Protein AF-A0A974P5H8-F1 (afdb_monomer)

Secondary structure (DSSP, 8-state):
--------TTSPPPSS---HHHHHHHHHHH-TTTTTS-EEEEEE-SS-EEEEES--

Structure (mmCIF, N/CA/C/O backbone):
data_AF-A0A974P5H8-F1
#
_entry.id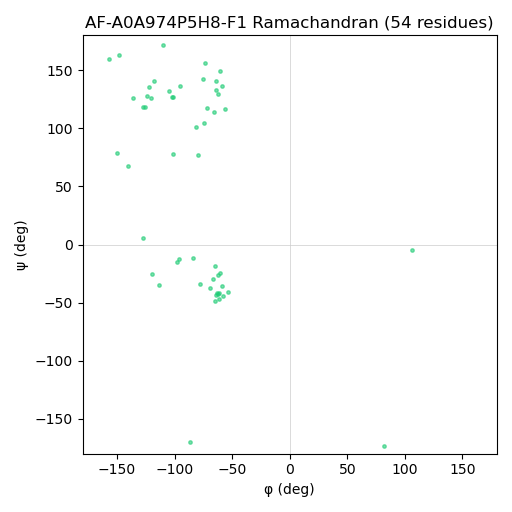   AF-A0A974P5H8-F1
#
loop_
_atom_site.group_PDB
_atom_site.id
_atom_site.type_symbol
_atom_site.label_atom_id
_atom_site.label_alt_id
_atom_site.label_comp_id
_atom_site.label_asym_id
_atom_site.label_entity_id
_atom_site.label_seq_id
_atom_site.pdbx_PDB_ins_code
_atom_site.Cartn_x
_atom_site.Cartn_y
_atom_site.Cartn_z
_atom_site.occupancy
_atom_site.B_iso_or_equiv
_atom_site.auth_seq_id
_atom_site.auth_comp_id
_atom_site.auth_asym_id
_atom_site.auth_atom_id
_atom_site.pdbx_PDB_model_num
ATOM 1 N N . MET A 1 1 ? -4.574 -8.470 -22.596 1.00 45.66 1 MET A N 1
ATOM 2 C CA . MET A 1 1 ? -3.235 -7.977 -22.974 1.00 45.66 1 MET A CA 1
ATOM 3 C C . MET A 1 1 ? -3.248 -6.468 -22.805 1.00 45.66 1 MET A C 1
ATOM 5 O O . MET A 1 1 ? -3.751 -5.784 -23.682 1.00 45.66 1 MET A O 1
ATOM 9 N N . SER A 1 2 ? -2.778 -5.973 -21.662 1.00 45.62 2 SER A N 1
ATOM 10 C CA . SER A 1 2 ? -2.562 -4.542 -21.430 1.00 45.62 2 SER A CA 1
ATOM 11 C C . SER A 1 2 ? -1.127 -4.396 -20.946 1.00 45.62 2 SER A C 1
ATOM 13 O O . SER A 1 2 ? -0.754 -5.024 -19.961 1.00 45.62 2 SER A O 1
ATOM 15 N N . ALA A 1 3 ? -0.308 -3.668 -21.700 1.00 53.12 3 ALA A N 1
ATOM 16 C CA . ALA A 1 3 ? 1.070 -3.370 -21.328 1.00 53.12 3 ALA A CA 1
ATOM 17 C C . ALA A 1 3 ? 1.083 -2.285 -20.236 1.00 53.12 3 ALA A C 1
ATOM 19 O O . ALA A 1 3 ? 0.266 -1.360 -20.316 1.00 53.12 3 ALA A O 1
ATOM 20 N N . PRO A 1 4 ? 1.989 -2.344 -19.245 1.00 53.81 4 PRO A N 1
ATOM 21 C CA . PRO A 1 4 ? 2.089 -1.284 -18.259 1.00 53.81 4 PRO A CA 1
ATOM 22 C C . PRO A 1 4 ? 2.712 -0.044 -18.917 1.00 53.81 4 PRO A C 1
ATOM 24 O O . PRO A 1 4 ? 3.846 -0.060 -19.395 1.00 53.81 4 PRO A O 1
ATOM 27 N N . LEU A 1 5 ? 1.945 1.045 -18.960 1.00 59.69 5 LEU A N 1
ATOM 28 C CA . LEU A 1 5 ? 2.398 2.372 -19.372 1.00 59.69 5 LEU A CA 1
ATOM 29 C C . LEU A 1 5 ? 3.130 3.030 -18.197 1.00 59.69 5 LEU A C 1
ATOM 31 O O . LEU A 1 5 ? 2.559 3.864 -17.503 1.00 59.69 5 LEU A O 1
ATOM 35 N N . ASN A 1 6 ? 4.376 2.643 -17.931 1.00 60.97 6 ASN A N 1
ATOM 36 C CA . ASN A 1 6 ? 5.218 3.415 -17.016 1.00 60.97 6 ASN A CA 1
ATOM 37 C C . ASN A 1 6 ? 6.700 3.291 -17.377 1.00 60.97 6 ASN A C 1
ATOM 39 O O . ASN A 1 6 ? 7.445 2.534 -16.765 1.00 60.97 6 ASN A O 1
ATOM 43 N N . THR A 1 7 ? 7.138 4.035 -18.390 1.00 54.56 7 THR A N 1
ATOM 44 C CA . THR A 1 7 ? 8.564 4.191 -18.704 1.00 54.56 7 THR A CA 1
ATOM 45 C C . THR A 1 7 ? 9.048 5.536 -18.180 1.00 54.56 7 THR A C 1
ATOM 47 O O . THR A 1 7 ? 9.207 6.493 -18.939 1.00 54.56 7 THR A O 1
ATOM 50 N N . ALA A 1 8 ? 9.280 5.621 -16.870 1.00 61.94 8 ALA A N 1
ATOM 51 C CA . ALA A 1 8 ? 10.203 6.618 -16.349 1.00 61.94 8 ALA A CA 1
ATOM 52 C C . ALA A 1 8 ? 11.604 6.249 -16.869 1.00 61.94 8 ALA A C 1
ATOM 54 O O . ALA A 1 8 ? 12.123 5.174 -16.567 1.00 61.94 8 ALA A O 1
ATOM 55 N N . VAL A 1 9 ? 12.185 7.089 -17.728 1.00 60.12 9 VAL A N 1
ATOM 56 C CA . VAL A 1 9 ? 13.490 6.839 -18.362 1.00 60.12 9 VAL A CA 1
ATOM 57 C C . VAL A 1 9 ? 14.551 6.600 -17.278 1.00 60.12 9 VAL A C 1
ATOM 59 O O . VAL A 1 9 ? 14.827 7.493 -16.484 1.00 60.12 9 VAL A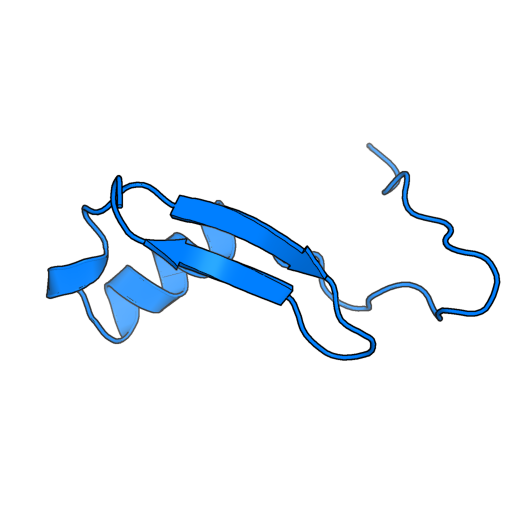 O 1
ATOM 62 N N . GLY A 1 10 ? 15.133 5.394 -17.247 1.00 70.12 10 GLY A N 1
ATOM 63 C CA . GLY A 1 10 ? 16.202 5.005 -16.314 1.00 70.12 10 GLY A CA 1
ATOM 64 C C . GLY A 1 10 ? 15.799 4.055 -15.179 1.00 70.12 10 GLY A C 1
ATOM 65 O O . GLY A 1 10 ? 16.680 3.601 -14.453 1.00 70.12 10 GLY A O 1
ATOM 66 N N . VAL A 1 11 ? 14.514 3.711 -15.035 1.00 67.06 11 VAL A N 1
ATOM 67 C CA . VAL A 1 11 ? 14.055 2.709 -14.057 1.00 67.06 11 VAL A CA 1
ATOM 68 C C . VAL A 1 11 ? 13.783 1.386 -14.785 1.00 67.06 11 VAL A C 1
ATOM 70 O O . VAL A 1 11 ? 13.067 1.400 -15.792 1.00 67.06 11 VAL A O 1
ATOM 73 N N . PRO A 1 12 ? 14.362 0.249 -14.345 1.00 73.69 12 PRO A N 1
ATOM 74 C CA . PRO A 1 12 ? 14.033 -1.046 -14.928 1.00 73.69 12 PRO A CA 1
ATOM 75 C C . PRO A 1 12 ? 12.535 -1.340 -14.751 1.00 73.69 12 PRO A C 1
ATOM 77 O O . PRO A 1 12 ? 11.927 -0.879 -13.784 1.00 73.69 12 PRO A O 1
ATOM 80 N N . PRO A 1 13 ? 11.916 -2.091 -15.675 1.00 71.94 13 PRO A N 1
ATOM 81 C CA . PRO A 1 13 ? 10.520 -2.472 -15.527 1.00 71.94 13 PRO A CA 1
ATOM 82 C C . PRO A 1 13 ? 10.331 -3.262 -14.228 1.00 71.94 13 PRO A C 1
ATOM 84 O O . PRO A 1 13 ? 11.131 -4.143 -13.914 1.00 71.94 13 PRO A O 1
ATOM 87 N N . ALA A 1 14 ? 9.268 -2.952 -13.485 1.00 76.12 14 ALA A N 1
ATOM 88 C CA . ALA A 1 14 ? 8.924 -3.708 -12.290 1.00 76.12 14 ALA A CA 1
ATOM 89 C C . ALA A 1 14 ? 8.613 -5.164 -12.670 1.00 76.12 14 ALA A C 1
ATOM 91 O O . ALA A 1 14 ? 7.809 -5.416 -13.569 1.00 76.12 14 ALA A O 1
ATOM 92 N N . GLU A 1 15 ? 9.236 -6.116 -11.974 1.00 80.38 15 GLU A N 1
ATOM 93 C CA . GLU A 1 15 ? 8.986 -7.549 -12.184 1.00 80.38 15 GLU A CA 1
ATOM 94 C C . GLU A 1 15 ? 7.566 -7.943 -11.765 1.00 80.38 15 GLU A C 1
ATOM 96 O O . GLU A 1 15 ? 6.969 -8.849 -12.345 1.00 80.38 15 GLU A O 1
ATOM 101 N N . ILE A 1 16 ? 7.016 -7.232 -10.777 1.00 81.19 16 ILE A N 1
ATOM 102 C CA . ILE A 1 16 ? 5.670 -7.429 -10.253 1.00 81.19 16 ILE A CA 1
ATOM 103 C C . ILE A 1 16 ? 4.904 -6.115 -10.337 1.00 81.19 16 ILE A C 1
ATOM 105 O O . ILE A 1 16 ? 5.339 -5.085 -9.822 1.00 81.19 16 ILE A O 1
ATOM 109 N N . GLU A 1 17 ? 3.717 -6.166 -10.932 1.00 83.19 17 GLU A N 1
ATOM 110 C CA . GLU A 1 17 ? 2.768 -5.065 -10.850 1.00 83.19 17 GLU A CA 1
ATOM 111 C C . GLU A 1 17 ? 2.138 -5.040 -9.449 1.00 83.19 17 GLU A C 1
ATOM 113 O O . GLU A 1 17 ? 1.276 -5.855 -9.112 1.00 83.19 17 GLU A O 1
ATOM 118 N N . ILE A 1 18 ? 2.565 -4.099 -8.605 1.00 89.38 18 ILE A N 1
ATOM 119 C CA . ILE A 1 18 ? 1.958 -3.908 -7.286 1.00 89.38 18 ILE A CA 1
ATOM 120 C C . ILE A 1 18 ? 0.695 -3.074 -7.468 1.00 89.38 18 ILE A C 1
ATOM 122 O O . ILE A 1 18 ? 0.787 -1.865 -7.617 1.00 89.38 18 ILE A O 1
ATOM 126 N N . GLY A 1 19 ? -0.488 -3.688 -7.469 1.00 92.31 19 GLY A N 1
ATOM 127 C CA . GLY A 1 19 ? -1.784 -3.003 -7.594 1.00 92.31 19 GLY A CA 1
ATOM 128 C C . GLY A 1 19 ? -2.621 -3.020 -6.310 1.00 92.31 19 GLY A C 1
ATOM 129 O O . GLY A 1 19 ? -2.318 -3.747 -5.366 1.00 92.31 19 GLY A O 1
ATOM 130 N N . GLU A 1 20 ? -3.731 -2.273 -6.292 1.00 95.50 20 GLU A N 1
ATOM 131 C CA . GLU A 1 20 ? -4.659 -2.237 -5.146 1.00 95.50 20 GLU A CA 1
ATOM 132 C C . GLU A 1 20 ? -5.134 -3.637 -4.728 1.00 95.50 20 GLU A C 1
ATOM 134 O O . GLU A 1 20 ? -5.198 -3.937 -3.538 1.00 95.50 20 GLU A O 1
ATOM 139 N N . ALA A 1 21 ? -5.435 -4.510 -5.694 1.00 94.75 21 ALA A N 1
A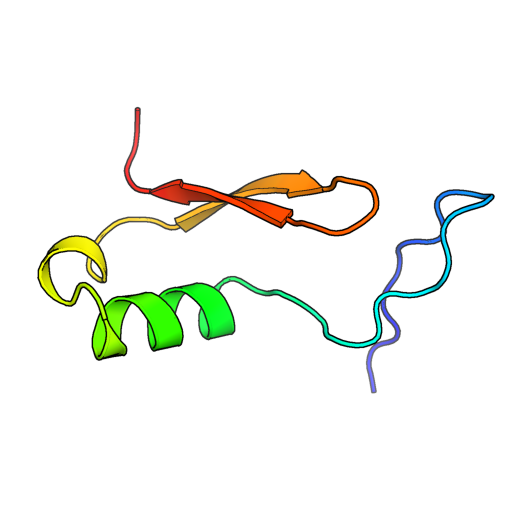TOM 140 C CA . ALA A 1 21 ? -5.893 -5.870 -5.418 1.00 94.75 21 ALA A CA 1
ATOM 141 C C . ALA A 1 21 ? -4.849 -6.691 -4.645 1.00 94.75 21 ALA A C 1
ATOM 143 O O . ALA A 1 21 ? -5.202 -7.392 -3.696 1.00 94.75 21 ALA A O 1
ATOM 144 N N . LEU A 1 22 ? -3.567 -6.561 -5.010 1.00 95.75 22 LEU A N 1
ATOM 145 C CA . LEU A 1 22 ? -2.471 -7.219 -4.301 1.00 95.75 22 LEU A CA 1
ATOM 146 C C . LEU A 1 22 ? -2.358 -6.677 -2.874 1.00 95.75 22 LEU A C 1
ATOM 148 O O . LEU A 1 22 ? -2.333 -7.454 -1.924 1.00 95.75 22 LEU A O 1
ATOM 152 N N . VAL A 1 23 ? -2.365 -5.351 -2.715 1.00 97.00 23 VAL A N 1
ATOM 153 C CA . VAL A 1 2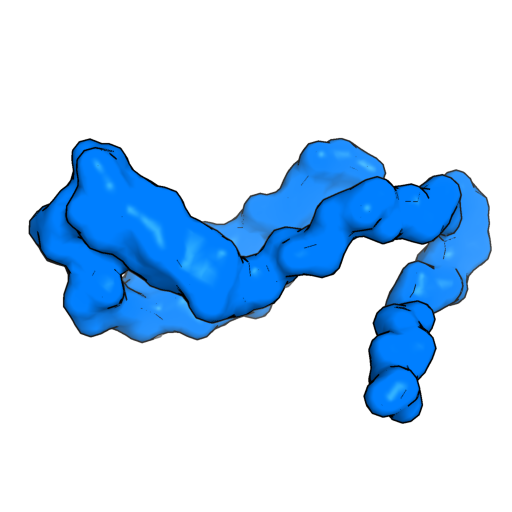3 ? -2.311 -4.710 -1.392 1.00 97.00 23 VAL A CA 1
ATOM 154 C C . VAL A 1 23 ? -3.485 -5.167 -0.521 1.00 97.00 23 VAL A C 1
ATOM 156 O O . VAL A 1 23 ? -3.282 -5.538 0.631 1.00 97.00 23 VAL A O 1
ATOM 159 N N . ARG A 1 24 ? -4.705 -5.228 -1.067 1.00 97.62 24 ARG A N 1
ATOM 160 C CA . ARG A 1 24 ? -5.895 -5.696 -0.341 1.00 97.62 24 ARG A CA 1
ATOM 161 C C . ARG A 1 24 ? -5.774 -7.152 0.104 1.00 97.62 24 ARG A C 1
ATOM 163 O O . ARG A 1 24 ? -6.131 -7.460 1.238 1.00 97.62 24 ARG A O 1
ATOM 170 N N . ALA A 1 25 ? -5.266 -8.033 -0.755 1.00 97.50 25 ALA A N 1
ATOM 171 C CA . ALA A 1 25 ? -5.041 -9.434 -0.407 1.00 97.50 25 ALA A CA 1
ATOM 172 C C . ALA A 1 25 ? -4.000 -9.581 0.716 1.00 97.50 25 ALA A C 1
ATOM 174 O O . ALA A 1 25 ? -4.211 -10.345 1.657 1.00 97.50 25 ALA A O 1
ATOM 175 N N . LEU A 1 26 ? -2.912 -8.807 0.656 1.00 97.19 26 LEU A N 1
ATOM 176 C CA . LEU A 1 26 ? -1.884 -8.788 1.698 1.00 97.19 26 LEU A CA 1
ATOM 177 C C . LEU A 1 26 ? -2.438 -8.280 3.033 1.00 97.19 26 LEU A C 1
ATOM 179 O O . LEU A 1 26 ? -2.192 -8.903 4.065 1.00 97.19 26 LEU A O 1
ATOM 183 N N . LEU A 1 27 ? -3.237 -7.209 3.017 1.00 98.31 27 LEU A N 1
ATOM 184 C CA . LEU A 1 27 ? -3.915 -6.714 4.216 1.00 98.31 27 LEU A CA 1
ATOM 185 C C . LEU A 1 27 ? -4.867 -7.765 4.785 1.00 98.31 27 LEU A C 1
ATOM 187 O O . LEU A 1 27 ? -4.798 -8.049 5.969 1.00 98.31 27 LEU A O 1
ATOM 191 N N . ALA A 1 28 ? -5.700 -8.407 3.965 1.00 98.25 28 ALA A N 1
ATOM 192 C CA . ALA A 1 28 ? -6.607 -9.449 4.448 1.00 98.25 28 ALA A CA 1
ATOM 193 C C . ALA A 1 28 ? -5.865 -10.620 5.119 1.00 98.25 28 ALA A C 1
ATOM 195 O O . ALA A 1 28 ? -6.357 -11.17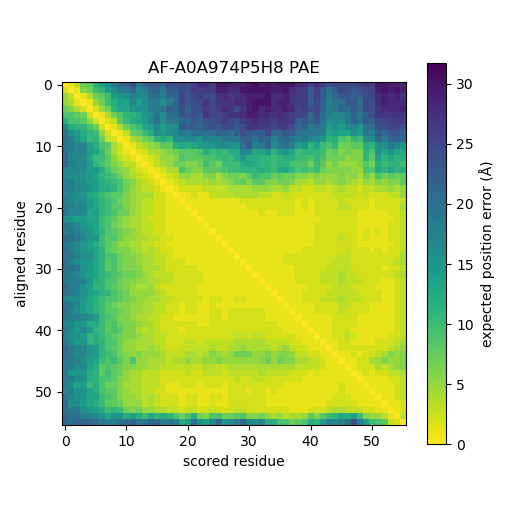5 6.099 1.00 98.25 28 ALA A O 1
ATOM 196 N N . ALA A 1 29 ? -4.682 -10.977 4.611 1.00 98.56 29 ALA A N 1
ATOM 197 C CA . ALA A 1 29 ? -3.875 -12.066 5.151 1.00 98.56 29 ALA A CA 1
ATOM 198 C C . ALA A 1 29 ? -3.098 -11.693 6.427 1.00 98.56 29 ALA A C 1
ATOM 200 O O . ALA A 1 29 ? -2.898 -12.555 7.279 1.00 98.56 29 ALA A O 1
ATOM 201 N N . GLN A 1 30 ? -2.632 -10.446 6.552 1.00 98.50 30 GLN A N 1
ATOM 202 C CA . GLN A 1 30 ? -1.673 -10.046 7.597 1.00 98.50 30 GLN A CA 1
ATOM 203 C C . GLN A 1 30 ? -2.258 -9.069 8.628 1.00 98.50 30 GLN A C 1
ATOM 205 O O . GLN A 1 30 ? -1.926 -9.147 9.806 1.00 98.50 30 GLN A O 1
ATOM 210 N N . HIS A 1 31 ? -3.148 -8.176 8.193 1.00 98.00 31 HIS A N 1
ATOM 211 C CA . HIS A 1 31 ? -3.789 -7.122 8.987 1.00 98.00 31 HIS A CA 1
ATOM 212 C C . HIS A 1 31 ? -5.271 -6.982 8.589 1.00 98.00 31 HIS A C 1
ATOM 214 O O . HIS A 1 31 ? -5.663 -5.995 7.949 1.00 98.00 31 HIS A O 1
ATOM 220 N N . PRO A 1 32 ? -6.113 -7.993 8.886 1.00 98.12 32 PRO A N 1
ATOM 221 C CA . PRO A 1 32 ? -7.510 -8.020 8.445 1.00 98.12 32 PRO A CA 1
ATOM 222 C C . PRO A 1 32 ? -8.331 -6.841 8.986 1.00 98.12 32 PRO A C 1
ATOM 224 O O . PRO A 1 32 ? -9.300 -6.420 8.355 1.00 98.12 32 PRO A O 1
ATOM 227 N N . ASP A 1 33 ? -7.912 -6.261 10.110 1.00 98.06 33 ASP A N 1
ATOM 228 C CA . ASP A 1 33 ? -8.456 -5.034 10.682 1.00 98.06 33 ASP A CA 1
ATOM 229 C C . ASP A 1 33 ? -8.281 -3.815 9.764 1.00 98.06 33 ASP A C 1
ATOM 231 O O . ASP A 1 33 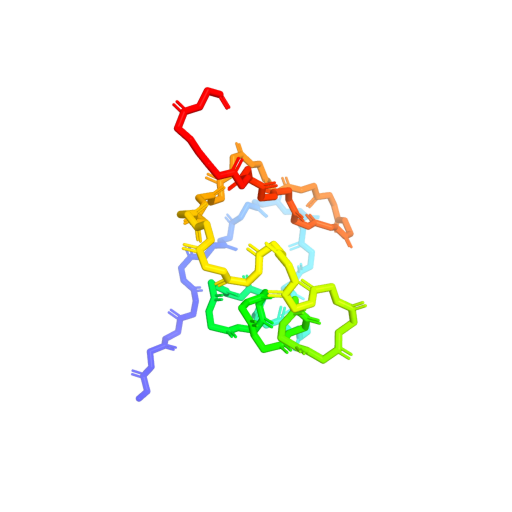? -9.112 -2.918 9.800 1.00 98.06 33 ASP A O 1
ATOM 235 N N . LEU A 1 34 ? -7.282 -3.796 8.878 1.00 97.94 34 LEU A N 1
ATOM 236 C CA . LEU A 1 34 ? -7.036 -2.703 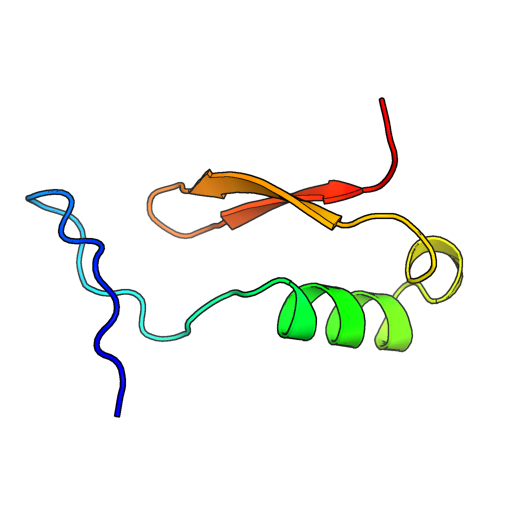7.929 1.00 97.94 34 LEU A CA 1
ATOM 237 C C . LEU A 1 34 ? -7.605 -2.968 6.526 1.00 97.94 34 LEU A C 1
ATOM 239 O O . LEU A 1 34 ? -7.743 -2.040 5.727 1.00 97.94 34 LEU A O 1
ATOM 243 N N . ALA A 1 35 ? -7.963 -4.214 6.205 1.00 97.44 35 ALA A N 1
ATOM 244 C CA . ALA A 1 35 ? -8.354 -4.633 4.854 1.00 97.44 35 ALA A CA 1
ATOM 245 C C . ALA A 1 35 ? -9.647 -3.976 4.331 1.00 97.44 35 ALA A C 1
ATOM 247 O O . ALA A 1 35 ? -9.902 -3.972 3.122 1.00 97.44 35 ALA A O 1
ATOM 248 N N . HIS A 1 36 ? -10.459 -3.421 5.233 1.00 96.06 36 HIS A N 1
ATOM 249 C CA . HIS A 1 36 ? -11.702 -2.723 4.907 1.00 96.06 36 HIS A CA 1
ATOM 250 C C . HIS A 1 36 ? -11.494 -1.250 4.519 1.00 96.06 36 HIS A C 1
ATOM 252 O O . HIS A 1 36 ? -12.419 -0.615 4.015 1.00 96.06 36 HIS A O 1
ATOM 258 N N . LEU A 1 37 ? -10.299 -0.695 4.739 1.00 97.75 37 LEU A N 1
ATOM 259 C CA . LEU A 1 37 ? -10.006 0.701 4.434 1.00 97.75 37 LEU A CA 1
ATOM 260 C C . LEU A 1 37 ? -9.875 0.937 2.919 1.00 97.75 37 LEU A C 1
ATOM 262 O O . LEU A 1 37 ? -9.562 0.034 2.134 1.00 97.75 37 LEU A O 1
ATOM 266 N N . SER A 1 38 ? -10.105 2.185 2.501 1.00 97.06 38 SER A N 1
ATOM 267 C CA . SER A 1 38 ? -9.804 2.643 1.140 1.00 97.06 38 SER A CA 1
ATOM 268 C C . SER A 1 38 ? -8.301 2.583 0.884 1.00 97.06 38 SER A C 1
ATOM 270 O O . SER A 1 38 ? -7.527 2.944 1.765 1.00 97.06 38 SER A O 1
ATOM 272 N N . ILE A 1 39 ? -7.883 2.183 -0.317 1.00 97.38 39 ILE A N 1
ATOM 273 C CA . ILE A 1 39 ? -6.470 2.034 -0.682 1.00 97.38 39 ILE A CA 1
ATOM 274 C C . ILE A 1 39 ? -6.186 2.966 -1.857 1.00 97.38 39 ILE A C 1
ATOM 276 O O . ILE A 1 39 ? -6.867 2.911 -2.875 1.00 97.38 39 ILE A O 1
ATOM 280 N N . ARG A 1 40 ? -5.175 3.828 -1.735 1.00 96.00 40 ARG A N 1
ATOM 281 C CA . ARG A 1 40 ? -4.782 4.748 -2.811 1.00 96.00 40 ARG A CA 1
ATOM 282 C C . ARG A 1 40 ? -3.272 4.777 -2.956 1.00 96.00 40 ARG A C 1
ATOM 284 O O . ARG A 1 40 ? -2.578 5.079 -1.989 1.00 96.00 40 ARG A O 1
ATOM 291 N N . ARG A 1 41 ? -2.754 4.528 -4.162 1.00 95.00 41 ARG A N 1
ATOM 292 C CA . ARG A 1 41 ? -1.329 4.745 -4.447 1.00 95.00 41 ARG A CA 1
ATOM 293 C C . ARG A 1 41 ? -1.008 6.233 -4.317 1.00 95.00 41 ARG A C 1
ATOM 295 O O . ARG A 1 41 ? -1.743 7.071 -4.841 1.00 95.00 41 ARG A O 1
ATOM 302 N N . VAL A 1 42 ? 0.072 6.558 -3.616 1.00 95.94 42 VAL A N 1
ATOM 303 C CA . VAL A 1 42 ? 0.513 7.945 -3.401 1.00 95.94 42 VAL A CA 1
ATOM 304 C C . VAL A 1 42 ? 1.903 8.229 -3.957 1.00 95.94 42 VAL A C 1
ATOM 306 O O . VAL A 1 42 ? 2.173 9.377 -4.291 1.00 95.94 42 VAL A O 1
ATOM 309 N N . ALA A 1 43 ? 2.759 7.215 -4.089 1.00 91.94 43 ALA A N 1
ATOM 310 C CA . ALA A 1 43 ? 4.068 7.341 -4.718 1.00 91.94 43 ALA A CA 1
ATOM 311 C C . ALA A 1 43 ? 4.565 5.981 -5.223 1.00 91.94 43 ALA A C 1
ATOM 313 O O . ALA A 1 43 ? 4.133 4.940 -4.727 1.00 91.94 43 ALA A O 1
ATOM 314 N N . SER A 1 44 ? 5.503 6.027 -6.165 1.00 89.75 44 SER A N 1
ATOM 315 C CA . SER A 1 44 ? 6.291 4.887 -6.630 1.00 89.75 44 SER A CA 1
ATOM 316 C C . SER A 1 44 ? 7.764 5.264 -6.500 1.00 89.75 44 SER A C 1
ATOM 318 O O . SER A 1 44 ? 8.196 6.272 -7.061 1.00 89.75 44 SER A O 1
ATOM 320 N N . GLY A 1 45 ? 8.496 4.514 -5.683 1.00 85.75 45 GLY A N 1
ATOM 321 C CA . GLY A 1 45 ? 9.935 4.633 -5.493 1.00 85.75 45 GLY A CA 1
ATOM 322 C C . GLY A 1 45 ? 10.723 3.814 -6.515 1.00 85.75 45 GLY A C 1
ATOM 323 O O . GLY A 1 45 ? 10.175 3.301 -7.487 1.00 85.75 45 GLY A O 1
ATOM 324 N N . TRP A 1 46 ? 12.031 3.693 -6.285 1.00 84.12 46 TRP A N 1
ATOM 325 C CA . TRP A 1 46 ? 12.904 2.878 -7.135 1.00 84.12 46 TRP A C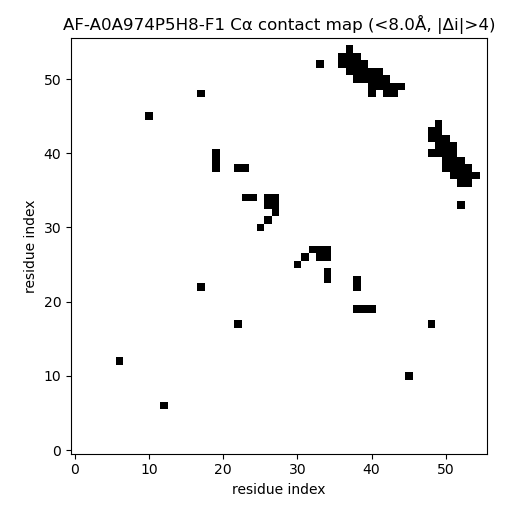A 1
ATOM 326 C C . TRP A 1 46 ? 12.631 1.373 -6.982 1.00 84.12 46 TRP A C 1
ATOM 328 O O . TRP A 1 46 ? 12.648 0.647 -7.970 1.00 84.12 46 TRP A O 1
ATOM 338 N N . ASP A 1 47 ? 12.340 0.923 -5.762 1.00 86.06 47 ASP A N 1
ATOM 339 C CA . ASP A 1 47 ? 12.157 -0.487 -5.395 1.00 86.06 47 ASP A CA 1
ATOM 340 C C . ASP A 1 47 ? 10.836 -0.764 -4.653 1.00 86.06 47 ASP A C 1
ATOM 342 O O . ASP A 1 47 ? 10.602 -1.876 -4.182 1.00 86.06 47 ASP A O 1
ATOM 346 N N . ASN A 1 48 ? 9.967 0.241 -4.516 1.00 89.69 48 ASN A N 1
ATOM 347 C CA . ASN A 1 48 ? 8.747 0.127 -3.726 1.00 89.69 48 ASN A CA 1
ATOM 348 C C . ASN A 1 48 ? 7.604 0.977 -4.276 1.00 89.69 48 ASN A C 1
ATOM 350 O O . ASN A 1 48 ? 7.804 1.931 -5.023 1.00 89.69 48 ASN A O 1
ATOM 354 N N . ASP A 1 49 ? 6.398 0.652 -3.826 1.00 92.81 49 ASP A N 1
ATOM 355 C CA . ASP A 1 49 ? 5.210 1.464 -4.023 1.00 92.81 49 ASP A CA 1
ATOM 356 C C . ASP A 1 49 ? 4.596 1.833 -2.677 1.00 92.81 49 ASP A C 1
ATOM 358 O O . ASP A 1 49 ? 4.420 0.988 -1.797 1.00 92.81 49 ASP A O 1
ATOM 362 N N . MET A 1 50 ? 4.219 3.101 -2.530 1.00 95.00 50 MET A N 1
ATOM 363 C CA . MET A 1 50 ? 3.570 3.601 -1.326 1.00 95.00 50 MET A CA 1
ATOM 364 C C . MET A 1 50 ? 2.070 3.747 -1.552 1.00 95.00 50 MET A C 1
ATOM 366 O O . MET A 1 50 ? 1.613 4.449 -2.463 1.00 95.00 50 MET A O 1
ATOM 370 N N . PHE A 1 51 ? 1.299 3.139 -0.654 1.00 96.81 51 PHE A N 1
ATOM 371 C CA . PHE A 1 51 ? -0.155 3.230 -0.610 1.00 96.81 51 PHE A CA 1
ATOM 372 C C . PHE A 1 51 ? -0.608 3.867 0.701 1.00 96.81 51 PHE A C 1
ATOM 374 O O . PHE A 1 51 ? -0.064 3.594 1.768 1.00 96.81 51 PHE A O 1
ATOM 381 N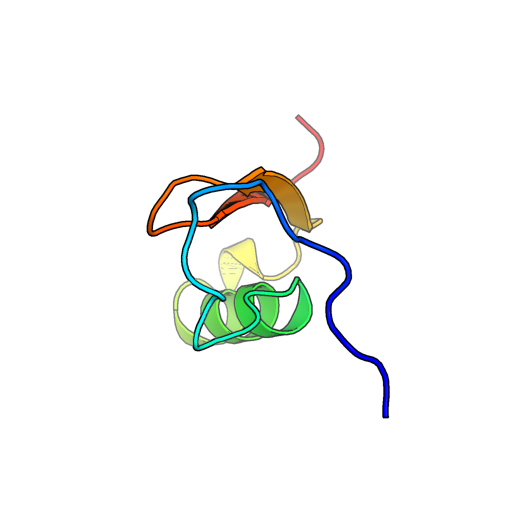 N . ARG A 1 52 ? -1.633 4.711 0.616 1.00 96.75 52 ARG A N 1
ATOM 382 C CA . ARG A 1 52 ? -2.356 5.251 1.763 1.00 96.75 52 ARG A CA 1
ATOM 383 C C . ARG A 1 52 ? -3.597 4.410 2.025 1.00 96.75 52 ARG A C 1
ATOM 385 O O . ARG A 1 52 ? -4.314 4.074 1.081 1.00 96.75 52 ARG A O 1
ATOM 392 N N . LEU A 1 53 ? -3.835 4.120 3.301 1.00 97.56 53 LEU A N 1
ATOM 393 C CA . LEU A 1 53 ? -5.031 3.449 3.794 1.00 97.56 53 LEU A CA 1
ATOM 394 C C . LEU A 1 53 ? -5.938 4.471 4.486 1.00 97.56 53 LEU A C 1
ATOM 396 O O . LEU A 1 53 ? -5.466 5.251 5.309 1.00 97.56 53 LEU A O 1
ATOM 400 N N . GLY A 1 54 ? -7.229 4.465 4.164 1.00 96.00 54 GLY A N 1
ATOM 401 C CA . GLY A 1 54 ? -8.194 5.430 4.695 1.00 96.00 54 GLY A CA 1
ATOM 402 C C . GLY A 1 54 ? -8.204 6.777 3.956 1.00 96.00 54 GLY A C 1
ATOM 403 O O . GLY A 1 54 ? -7.596 6.938 2.895 1.00 96.00 54 GLY A O 1
ATOM 404 N N . THR A 1 55 ? -8.971 7.729 4.492 1.00 88.38 55 THR A N 1
ATOM 405 C CA . THR A 1 55 ? -9.331 8.998 3.830 1.00 88.38 55 THR A CA 1
ATOM 406 C C . THR A 1 55 ? -8.455 10.196 4.198 1.00 88.38 55 THR A C 1
ATOM 408 O O . THR A 1 55 ? -8.551 11.226 3.532 1.00 88.38 55 THR A O 1
ATOM 411 N N . THR A 1 56 ? -7.626 10.086 5.236 1.00 66.25 56 THR A N 1
ATOM 412 C CA . THR A 1 56 ? -6.737 11.159 5.722 1.00 66.25 56 THR A CA 1
ATOM 413 C C . THR A 1 56 ? -5.326 10.889 5.273 1.00 66.25 56 THR A C 1
ATOM 415 O O . THR A 1 56 ? -4.968 9.691 5.269 1.00 66.25 56 THR A O 1
#

Foldseek 3Di:
DDDDPDCPDPAPDDPDDDDPVNVLVVCCVPPVVQSPFDWDWDDDDNHDTDIDTHDD

Organism: NCBI:txid2803784

pLDDT: mean 85.2, std 15.81, range [45.62, 98.56]

Solvent-accessible surface area (backbone atoms only — not comparable to full-atom values): 3882 Å² total; per-residue (Å²): 141,79,82,86,92,72,83,61,90,90,60,78,81,74,92,65,88,88,46,70,70,56,54,41,53,50,25,51,74,76,39,56,89,57,40,82,47,51,76,42,82,77,51,74,60,99,90,49,74,42,68,45,65,48,94,117

Nearest PDB structures (foldseek):
  7mp7-assembly1_A  TM=3.687E-01  e=9.251E+00  Thermus thermophilus
  3zqn-assembly1_I  TM=2.198E-01  e=8.627E+00  Bacillus phage SF6

Sequence (56 aa):
MSAPLNTAVGVPPAEIEIGEALVRALLAAQHPDLAHLSIRRVASGWDNDMFRLGTT

Mean predicted aligned error: 7.81 Å

Radius of gyration: 13.0 Å; Cα contacts (8 Å, |Δi|>4): 45; chains: 1; bounding box: 28×23×34 Å